Protein AF-A0A1F3B6L6-F1 (afdb_monomer)

Solvent-accessible surface area (backbone atoms only — not comparable to full-atom values): 6569 Å² total; per-residue (Å²): 136,87,77,70,87,55,87,94,54,90,62,58,70,66,57,55,51,50,51,53,50,53,51,50,51,55,52,51,52,53,51,34,41,74,69,70,75,45,79,68,84,50,68,71,55,32,52,29,43,73,75,28,71,66,53,28,52,50,51,53,50,50,51,51,49,49,52,50,51,49,54,52,55,45,60,77,71,70,53,74,69,58,60,51,51,54,50,50,48,52,52,50,51,51,53,50,52,50,53,51,54,49,47,63,76,46,34,77,81,72,61,122

Structure (mmCIF, N/CA/C/O backbone):
data_AF-A0A1F3B6L6-F1
#
_entry.id   AF-A0A1F3B6L6-F1
#
loop_
_atom_site.group_PDB
_atom_site.id
_atom_site.type_symbol
_atom_site.label_atom_id
_atom_site.label_alt_id
_atom_site.label_comp_id
_atom_site.label_asym_id
_atom_site.label_entity_id
_atom_site.label_seq_id
_atom_site.pdbx_PDB_ins_code
_atom_site.Cartn_x
_atom_site.Cartn_y
_atom_site.Cartn_z
_atom_site.occupancy
_atom_site.B_iso_or_equiv
_atom_site.auth_seq_id
_atom_site.auth_comp_id
_atom_site.auth_asym_id
_atom_site.auth_atom_id
_atom_site.pdbx_PDB_model_num
ATOM 1 N N . MET A 1 1 ? 3.316 -12.855 -26.784 1.00 46.44 1 MET A N 1
ATOM 2 C CA . MET A 1 1 ? 2.967 -11.856 -25.751 1.00 46.44 1 MET A CA 1
ATOM 3 C C . MET A 1 1 ? 2.212 -10.745 -26.464 1.00 46.44 1 MET A C 1
ATOM 5 O O . MET A 1 1 ? 2.820 -9.985 -27.203 1.00 46.44 1 MET A O 1
ATOM 9 N N . THR A 1 2 ? 0.882 -10.791 -26.403 1.00 45.91 2 THR A N 1
ATOM 10 C CA . THR A 1 2 ? -0.021 -10.014 -27.269 1.00 45.91 2 THR A CA 1
ATOM 11 C C . THR A 1 2 ? -0.210 -8.612 -26.696 1.00 45.91 2 THR A C 1
ATOM 13 O O . THR A 1 2 ? -0.675 -8.464 -25.569 1.00 45.91 2 THR A O 1
ATOM 16 N N . TYR A 1 3 ? 0.199 -7.592 -27.448 1.00 46.75 3 TYR A N 1
ATOM 17 C CA . TYR A 1 3 ? 0.044 -6.187 -27.077 1.00 46.75 3 TYR A CA 1
ATOM 18 C C . TYR A 1 3 ? -1.388 -5.734 -27.374 1.00 46.75 3 TYR A C 1
ATOM 20 O O . TYR A 1 3 ? -1.874 -5.921 -28.489 1.00 46.75 3 TYR A O 1
ATOM 28 N N . LEU A 1 4 ? -2.055 -5.113 -26.400 1.00 50.81 4 LEU A N 1
ATOM 29 C CA . LEU A 1 4 ? -3.272 -4.347 -26.661 1.00 50.81 4 LEU A CA 1
ATOM 30 C C . LEU A 1 4 ? -2.839 -2.981 -27.191 1.00 50.81 4 LEU A C 1
ATOM 32 O O . LEU A 1 4 ? -2.455 -2.095 -26.433 1.00 50.81 4 LEU A O 1
ATOM 36 N N . LYS A 1 5 ? -2.818 -2.859 -28.519 1.00 44.44 5 LYS A N 1
ATOM 37 C CA . LYS A 1 5 ? -2.461 -1.633 -29.233 1.00 44.44 5 LYS A CA 1
ATOM 38 C C . LYS A 1 5 ? -3.646 -0.670 -29.190 1.00 44.44 5 LYS A C 1
ATOM 40 O O . LYS A 1 5 ? -4.400 -0.561 -30.152 1.00 44.44 5 LYS A O 1
ATOM 45 N N . THR A 1 6 ? -3.820 0.008 -28.063 1.00 54.06 6 THR A N 1
ATOM 46 C CA . THR A 1 6 ? -4.813 1.074 -27.914 1.00 54.06 6 THR A CA 1
ATOM 47 C C . THR A 1 6 ? -4.085 2.410 -28.048 1.00 54.06 6 THR A C 1
ATOM 49 O O . THR A 1 6 ? -3.401 2.851 -27.133 1.00 54.06 6 THR A O 1
ATOM 52 N N . SER A 1 7 ? -4.169 3.007 -29.237 1.00 56.94 7 SER A N 1
ATOM 53 C CA . SER A 1 7 ? -3.987 4.441 -29.515 1.00 56.94 7 SER A CA 1
ATOM 54 C C . SER A 1 7 ? -2.966 5.193 -28.634 1.00 56.94 7 SER A C 1
ATOM 56 O O . SER A 1 7 ? -3.334 5.913 -27.713 1.00 56.94 7 SER A O 1
ATOM 58 N N . GLY A 1 8 ? -1.672 5.065 -28.944 1.00 55.25 8 GLY A N 1
ATOM 59 C CA . GLY A 1 8 ? -0.632 6.014 -28.514 1.00 55.25 8 GLY A CA 1
ATOM 60 C C . GLY A 1 8 ? -0.052 5.856 -27.102 1.00 55.25 8 GLY A C 1
ATOM 61 O O . GLY A 1 8 ? 0.931 6.531 -26.800 1.00 55.25 8 GLY A O 1
ATOM 62 N N . ILE A 1 9 ? -0.577 4.964 -26.256 1.00 54.31 9 ILE A N 1
ATOM 63 C CA . ILE A 1 9 ? 0.016 4.663 -24.944 1.00 54.31 9 ILE A CA 1
ATOM 64 C C . ILE A 1 9 ? 0.153 3.145 -24.797 1.00 54.31 9 ILE A C 1
ATOM 66 O O . ILE A 1 9 ? -0.799 2.451 -24.451 1.00 54.31 9 ILE A O 1
ATOM 70 N N . ASP A 1 10 ? 1.355 2.620 -25.043 1.00 59.72 10 ASP A N 1
ATOM 71 C CA . ASP A 1 10 ? 1.666 1.203 -24.827 1.00 59.72 10 ASP A CA 1
ATOM 72 C C . ASP A 1 10 ? 1.764 0.909 -23.316 1.00 59.72 10 ASP A C 1
ATOM 74 O O . ASP A 1 10 ? 2.850 0.879 -22.729 1.00 59.72 10 ASP A O 1
ATOM 78 N N . ILE A 1 11 ? 0.612 0.733 -22.663 1.00 60.69 11 ILE A N 1
ATOM 79 C CA . ILE A 1 11 ? 0.513 0.307 -21.261 1.00 60.69 11 ILE A CA 1
ATOM 80 C C . ILE A 1 11 ? 0.489 -1.220 -21.226 1.00 60.69 11 ILE A C 1
ATOM 82 O O . ILE A 1 11 ? -0.288 -1.855 -21.941 1.00 60.69 11 ILE A O 1
ATOM 86 N N . LEU A 1 12 ? 1.311 -1.843 -20.376 1.00 66.50 12 LEU A N 1
ATOM 87 C CA . LEU A 1 12 ? 1.224 -3.291 -20.214 1.00 66.50 12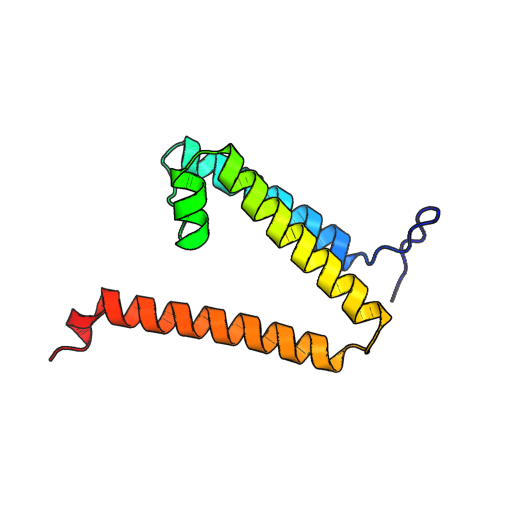 LEU A CA 1
ATOM 88 C C . LEU A 1 12 ? -0.151 -3.687 -19.646 1.00 66.50 12 LEU A C 1
ATOM 90 O O . LEU A 1 12 ? -0.580 -3.101 -18.648 1.00 66.50 12 LEU A O 1
ATOM 94 N N . PRO A 1 13 ? -0.778 -4.757 -20.169 1.00 71.81 13 PRO A N 1
ATOM 95 C CA . PRO A 1 13 ? -2.026 -5.294 -19.623 1.00 71.81 13 PRO A CA 1
ATOM 96 C C . PRO A 1 13 ? -1.940 -5.598 -18.120 1.00 71.81 13 PRO A C 1
ATOM 98 O O . PRO A 1 13 ? -2.914 -5.426 -17.394 1.00 71.81 13 PRO A O 1
ATOM 101 N N . VAL A 1 14 ? -0.750 -5.982 -17.637 1.00 70.31 14 VAL A N 1
ATOM 102 C CA . VAL A 1 14 ? -0.504 -6.236 -16.210 1.00 70.31 14 VAL A CA 1
ATOM 103 C C . VAL A 1 14 ? -0.701 -4.981 -15.355 1.00 70.31 14 VAL A C 1
ATOM 105 O O . VAL A 1 14 ? -1.278 -5.070 -14.280 1.00 70.31 14 VAL A O 1
ATOM 108 N N . ASN A 1 15 ? -0.313 -3.800 -15.842 1.00 69.62 15 ASN A N 1
ATOM 109 C CA . ASN A 1 15 ? -0.470 -2.552 -15.094 1.00 69.62 15 ASN A CA 1
ATOM 110 C C . ASN A 1 15 ? -1.939 -2.129 -15.028 1.00 69.62 15 ASN A C 1
ATOM 112 O O . ASN A 1 15 ? -2.373 -1.600 -14.012 1.00 69.62 15 ASN A O 1
ATOM 116 N N . ILE A 1 16 ? -2.713 -2.398 -16.085 1.00 76.25 16 ILE A N 1
ATOM 117 C CA . ILE A 1 16 ? -4.166 -2.172 -16.095 1.00 76.25 16 ILE A CA 1
ATOM 118 C C . ILE A 1 16 ? -4.838 -3.078 -15.058 1.00 76.25 16 ILE A C 1
ATOM 120 O O . ILE A 1 16 ? -5.666 -2.610 -14.281 1.00 76.25 16 ILE A O 1
ATOM 124 N N . ALA A 1 17 ? -4.438 -4.351 -14.993 1.00 75.44 17 ALA A N 1
ATOM 125 C CA . ALA A 1 17 ? -4.931 -5.279 -13.980 1.00 75.44 17 ALA A CA 1
ATOM 126 C C . ALA A 1 17 ? -4.559 -4.829 -12.556 1.00 75.44 17 ALA A C 1
ATOM 128 O O . ALA A 1 17 ? -5.414 -4.832 -11.677 1.00 75.44 17 ALA A O 1
ATOM 129 N N . ILE A 1 18 ? -3.321 -4.375 -12.331 1.00 74.44 18 ILE A N 1
ATOM 130 C CA . ILE A 1 18 ? -2.868 -3.849 -11.032 1.00 74.44 18 ILE A CA 1
ATOM 131 C C . ILE A 1 18 ? -3.674 -2.612 -10.619 1.00 74.44 18 ILE A C 1
ATOM 133 O O . ILE A 1 18 ? -4.092 -2.512 -9.468 1.00 74.44 18 ILE A O 1
ATOM 137 N N . LEU A 1 19 ? -3.927 -1.689 -11.549 1.00 79.00 19 LEU A N 1
ATOM 138 C CA . LEU A 1 19 ? -4.760 -0.515 -11.293 1.00 79.00 19 LEU A CA 1
ATOM 139 C C . LEU A 1 19 ? -6.191 -0.916 -10.924 1.00 79.00 19 LEU A C 1
ATOM 141 O O . LEU A 1 19 ? -6.721 -0.425 -9.931 1.00 79.00 19 LEU A O 1
ATOM 145 N N . ALA A 1 20 ? -6.794 -1.835 -11.682 1.00 82.06 20 ALA A N 1
ATOM 146 C CA . ALA A 1 20 ? -8.137 -2.330 -11.402 1.00 82.06 20 ALA A CA 1
ATOM 147 C C . ALA A 1 20 ? -8.220 -2.983 -10.014 1.00 82.06 20 ALA A C 1
ATOM 149 O O . ALA A 1 20 ? -9.106 -2.650 -9.231 1.00 82.06 20 ALA A O 1
ATOM 150 N N . VAL A 1 21 ? -7.260 -3.848 -9.677 1.00 83.25 21 VAL A N 1
ATOM 151 C CA . VAL A 1 21 ? -7.187 -4.502 -8.363 1.00 83.25 21 VAL A CA 1
ATOM 152 C C . VAL A 1 21 ? -7.002 -3.478 -7.243 1.00 83.25 21 VAL A C 1
ATOM 154 O O . VAL A 1 21 ? -7.707 -3.559 -6.245 1.00 83.25 21 VAL A O 1
ATOM 157 N N . GLY A 1 22 ? -6.124 -2.484 -7.409 1.00 84.81 22 GLY A N 1
ATOM 158 C CA . GLY A 1 22 ? -5.908 -1.440 -6.402 1.00 84.81 22 GLY A CA 1
ATOM 159 C C . GLY A 1 22 ? -7.138 -0.557 -6.158 1.00 84.81 22 GLY A C 1
ATOM 160 O O . GLY A 1 22 ? -7.402 -0.160 -5.025 1.00 84.81 22 GLY A O 1
ATOM 161 N N . ILE A 1 23 ? -7.927 -0.280 -7.201 1.00 86.88 23 ILE A N 1
ATOM 162 C CA . ILE A 1 23 ? -9.195 0.458 -7.076 1.00 86.88 23 ILE A CA 1
ATOM 163 C C . ILE A 1 23 ? -10.246 -0.383 -6.351 1.00 86.88 23 ILE A C 1
ATOM 165 O O . ILE A 1 23 ? -10.946 0.131 -5.473 1.00 86.88 23 ILE A O 1
ATOM 169 N N . VAL A 1 24 ? -10.365 -1.664 -6.709 1.00 87.81 24 VAL A N 1
ATOM 170 C CA . VAL A 1 24 ? -11.287 -2.588 -6.041 1.00 87.81 24 VAL A CA 1
ATOM 171 C C . VAL A 1 24 ? -10.922 -2.709 -4.567 1.00 87.81 24 VAL A C 1
ATOM 173 O O . VAL A 1 24 ? -11.793 -2.489 -3.736 1.00 87.81 24 VAL A O 1
ATOM 176 N N . ASP A 1 25 ? -9.647 -2.936 -4.247 1.00 85.56 25 ASP A N 1
ATOM 177 C CA . ASP A 1 25 ? -9.127 -3.020 -2.880 1.00 85.56 25 ASP A CA 1
ATOM 178 C C . ASP A 1 25 ? -9.454 -1.762 -2.057 1.00 85.56 25 ASP A C 1
ATOM 180 O O . ASP A 1 25 ? -10.047 -1.858 -0.983 1.00 85.56 25 ASP A O 1
ATOM 184 N N . LEU A 1 26 ? -9.168 -0.565 -2.587 1.00 85.75 26 LEU A N 1
ATOM 185 C CA . LEU A 1 26 ? -9.543 0.702 -1.949 1.00 85.75 26 LEU A CA 1
ATOM 186 C C . LEU A 1 26 ? -11.049 0.774 -1.660 1.00 85.75 26 LEU A C 1
ATOM 188 O O . LEU A 1 26 ? -11.454 1.149 -0.557 1.00 85.75 26 LEU A O 1
ATOM 192 N N . SER A 1 27 ? -11.868 0.420 -2.651 1.00 86.88 27 SER A N 1
ATOM 193 C CA . SER A 1 27 ? -13.327 0.507 -2.568 1.00 86.88 27 SER A CA 1
ATOM 194 C C . SER A 1 27 ? -13.886 -0.473 -1.538 1.00 86.88 27 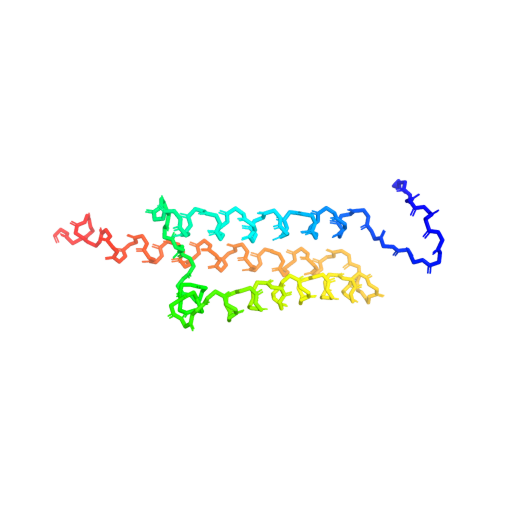SER A C 1
ATOM 196 O O . SER A 1 27 ? -14.712 -0.090 -0.709 1.00 86.88 27 SER A O 1
ATOM 198 N N . THR A 1 28 ? -13.403 -1.718 -1.540 1.00 82.62 28 THR A N 1
ATOM 199 C CA . THR A 1 28 ? -13.822 -2.750 -0.587 1.00 82.62 28 THR A CA 1
ATOM 200 C C . THR A 1 28 ? -13.369 -2.432 0.829 1.00 82.62 28 THR A C 1
ATOM 202 O O . THR A 1 28 ? -14.172 -2.568 1.751 1.00 82.62 28 THR A O 1
ATOM 205 N N . THR A 1 29 ? -12.141 -1.929 1.022 1.00 83.19 29 THR A N 1
ATOM 206 C CA . THR A 1 29 ? -11.687 -1.503 2.352 1.00 83.19 29 THR A CA 1
ATOM 207 C C . THR A 1 29 ? -12.562 -0.378 2.883 1.00 83.19 29 THR A C 1
ATOM 209 O O . THR A 1 29 ? -13.022 -0.439 4.019 1.00 83.19 29 THR A O 1
ATOM 212 N N . LEU A 1 30 ? -12.833 0.643 2.064 1.00 84.88 30 LEU A N 1
ATOM 213 C CA . LEU A 1 30 ? -13.630 1.779 2.507 1.00 84.88 30 LEU A CA 1
ATOM 214 C C . LEU A 1 30 ? -15.062 1.366 2.854 1.00 84.88 30 LEU A C 1
ATOM 216 O O . LEU A 1 30 ? -15.612 1.844 3.845 1.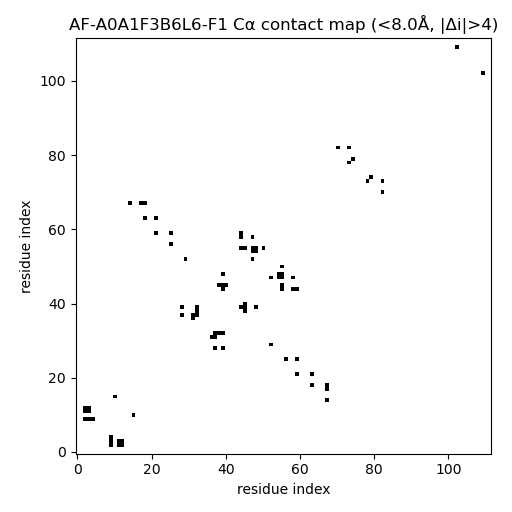00 84.88 30 LEU A O 1
ATOM 220 N N . PHE A 1 31 ? -15.646 0.466 2.063 1.00 87.00 31 PHE A N 1
ATOM 221 C CA . PHE A 1 31 ? -16.968 -0.086 2.321 1.00 87.00 31 PHE A CA 1
ATOM 222 C C . PHE A 1 31 ? -17.002 -0.838 3.659 1.00 87.00 31 PHE A C 1
ATOM 224 O O . PHE A 1 31 ? -17.778 -0.473 4.542 1.00 87.00 31 PHE A O 1
ATOM 231 N N . TRP A 1 32 ? -16.114 -1.815 3.865 1.00 84.25 32 TRP A N 1
ATOM 232 C CA . TRP A 1 32 ? -16.120 -2.630 5.083 1.00 84.25 32 TRP A CA 1
ATOM 233 C C . TRP A 1 32 ? -15.763 -1.847 6.344 1.00 84.25 32 TRP A C 1
ATOM 235 O O . TRP A 1 32 ? -16.448 -1.994 7.359 1.00 84.25 32 TRP A O 1
ATOM 245 N N . VAL A 1 33 ? -14.773 -0.956 6.271 1.00 85.50 33 VAL A N 1
ATOM 246 C CA . VAL A 1 33 ? -14.398 -0.083 7.391 1.00 85.50 33 VAL A CA 1
ATOM 247 C C . VAL A 1 33 ? -15.547 0.847 7.769 1.00 85.50 33 VAL A C 1
ATOM 249 O O . VAL A 1 33 ? -15.854 0.988 8.951 1.00 85.50 33 VAL A O 1
ATOM 252 N N . ARG A 1 34 ? -16.231 1.466 6.793 1.00 81.06 34 ARG A N 1
ATOM 253 C CA . ARG A 1 34 ? -17.365 2.357 7.094 1.00 81.06 34 ARG A CA 1
ATOM 254 C C . ARG A 1 34 ? -18.562 1.622 7.678 1.00 81.06 34 ARG A C 1
ATOM 256 O O . ARG A 1 34 ? -19.293 2.206 8.468 1.00 81.06 34 ARG A O 1
ATOM 263 N N . THR A 1 35 ? -18.750 0.355 7.322 1.00 83.62 35 THR A N 1
ATOM 264 C CA . THR A 1 35 ? -19.785 -0.499 7.925 1.00 83.62 35 THR A CA 1
ATOM 265 C C . THR A 1 35 ? -19.382 -1.091 9.283 1.00 83.62 35 THR A C 1
ATOM 267 O O . THR A 1 35 ? -20.167 -1.827 9.875 1.00 83.62 35 THR A O 1
ATOM 270 N N . GLY A 1 36 ? -18.170 -0.804 9.779 1.00 79.62 36 GLY A N 1
ATOM 271 C CA . GLY A 1 36 ? -17.644 -1.363 11.030 1.00 79.62 36 GLY A CA 1
ATOM 272 C C . GLY A 1 36 ? -17.373 -2.872 10.979 1.00 79.62 36 GLY A C 1
ATOM 273 O O . GLY A 1 36 ? -17.185 -3.494 12.017 1.00 79.62 36 GLY A O 1
ATOM 274 N N . GLN A 1 37 ? -17.373 -3.467 9.783 1.00 73.81 37 GLN A N 1
ATOM 275 C CA . GLN A 1 37 ? -17.229 -4.911 9.563 1.00 73.81 37 GLN A CA 1
ATOM 276 C C . GLN A 1 37 ? -15.762 -5.351 9.451 1.00 73.81 37 GLN A C 1
ATOM 278 O O . GLN A 1 37 ? -15.475 -6.544 9.502 1.00 73.81 37 GLN A O 1
ATOM 283 N N . ALA A 1 38 ? -14.832 -4.408 9.278 1.00 78.25 38 ALA A N 1
ATOM 284 C CA . ALA A 1 38 ? -13.406 -4.694 9.178 1.00 78.25 38 ALA A CA 1
ATOM 285 C C . ALA A 1 38 ? -12.557 -3.570 9.778 1.00 78.25 38 ALA A C 1
ATOM 287 O O . ALA A 1 38 ? -12.929 -2.395 9.737 1.00 78.25 38 ALA A O 1
ATOM 288 N N . THR A 1 39 ? -11.383 -3.942 10.280 1.00 74.31 39 THR A N 1
ATOM 289 C CA . THR A 1 39 ? -10.307 -3.029 10.668 1.00 74.31 39 THR A CA 1
ATOM 290 C C . THR A 1 39 ? -9.143 -3.166 9.693 1.00 74.31 39 THR A C 1
ATOM 292 O O . THR A 1 39 ? -8.866 -4.248 9.175 1.00 74.31 39 THR A O 1
ATOM 295 N N . GLU A 1 40 ? -8.463 -2.054 9.415 1.00 73.62 40 GLU A N 1
ATOM 296 C CA . GLU A 1 40 ? -7.314 -2.067 8.514 1.00 73.62 40 GLU A CA 1
ATOM 297 C C . GLU A 1 40 ? -6.114 -2.729 9.203 1.00 73.62 40 GLU A C 1
ATOM 299 O O . GLU A 1 40 ? -5.630 -2.248 10.226 1.00 73.62 40 GLU A O 1
ATOM 304 N N . LEU A 1 41 ? -5.632 -3.840 8.640 1.00 71.38 41 LEU A N 1
ATOM 305 C CA . LEU A 1 41 ? -4.545 -4.634 9.229 1.00 71.38 41 LEU A CA 1
ATOM 306 C C . LEU A 1 41 ? -3.152 -4.054 8.962 1.00 71.38 41 LEU A C 1
ATOM 308 O O . LEU A 1 41 ? -2.192 -4.414 9.639 1.00 71.38 41 LEU A O 1
ATOM 312 N N . ASN A 1 42 ? -3.015 -3.169 7.974 1.00 71.88 42 ASN A N 1
ATOM 313 C CA . ASN A 1 42 ? -1.763 -2.473 7.720 1.00 71.88 42 ASN A CA 1
ATOM 314 C C . ASN A 1 42 ? -1.631 -1.315 8.725 1.00 71.88 42 ASN A C 1
ATOM 316 O O . ASN A 1 42 ? -2.363 -0.341 8.579 1.00 71.88 42 ASN A O 1
ATOM 320 N N . PRO A 1 43 ? -0.703 -1.350 9.701 1.00 68.00 43 PRO A N 1
ATOM 321 C CA . PRO A 1 43 ? -0.630 -0.343 10.765 1.00 68.00 43 PRO A CA 1
ATOM 322 C C . PRO A 1 43 ? -0.345 1.070 10.238 1.00 68.00 43 PRO A C 1
ATOM 324 O O . PRO A 1 43 ? -0.848 2.047 10.788 1.00 68.00 43 PRO A O 1
ATOM 327 N N . ILE A 1 44 ? 0.400 1.190 9.132 1.00 71.44 44 ILE A N 1
ATOM 328 C CA . ILE A 1 44 ? 0.623 2.475 8.457 1.00 71.44 44 ILE A CA 1
ATOM 329 C C . ILE A 1 44 ? -0.704 2.980 7.886 1.00 71.44 44 ILE A C 1
ATOM 331 O O . ILE A 1 44 ? -1.078 4.133 8.080 1.00 71.44 44 ILE A O 1
ATOM 335 N N . MET A 1 45 ? -1.441 2.105 7.206 1.00 76.50 45 MET A N 1
ATOM 336 C CA . MET A 1 45 ? -2.697 2.462 6.548 1.00 76.50 45 MET A CA 1
ATOM 337 C C . MET A 1 45 ? -3.848 2.654 7.544 1.00 76.50 45 MET A C 1
ATOM 339 O O . MET A 1 45 ? -4.695 3.515 7.334 1.00 76.50 45 MET A O 1
ATOM 343 N N . ALA A 1 46 ? -3.811 1.965 8.683 1.00 75.00 46 ALA A N 1
ATOM 344 C CA . ALA A 1 46 ? -4.676 2.189 9.832 1.00 75.00 46 ALA A CA 1
ATOM 345 C C . ALA A 1 46 ? -4.433 3.568 10.461 1.00 75.00 46 ALA A C 1
ATOM 347 O O . ALA A 1 46 ? -5.39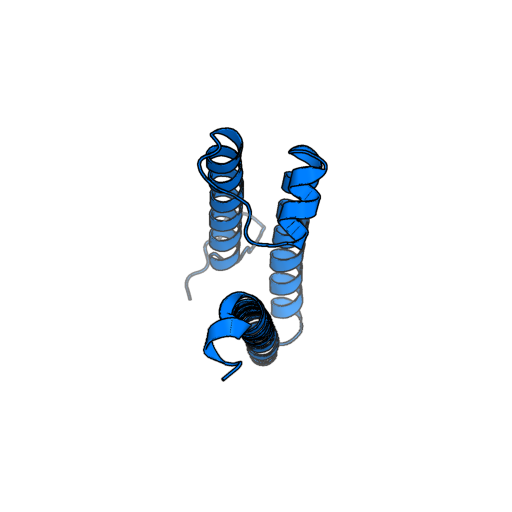5 4.254 10.797 1.00 75.00 46 ALA A O 1
ATOM 348 N N . ALA A 1 47 ? -3.177 4.023 10.555 1.00 74.38 47 ALA A N 1
ATOM 349 C CA . ALA A 1 47 ? -2.868 5.382 11.003 1.00 74.38 47 ALA A CA 1
ATOM 350 C C . ALA A 1 47 ? -3.427 6.442 10.035 1.00 74.38 47 ALA A C 1
ATOM 352 O O . ALA A 1 47 ? -4.048 7.411 10.473 1.00 74.38 47 ALA A O 1
ATOM 353 N N . PHE A 1 48 ? -3.291 6.230 8.718 1.00 76.69 48 PHE A N 1
ATOM 354 C CA . PHE A 1 48 ? -3.909 7.108 7.715 1.00 76.69 48 PHE A CA 1
ATOM 355 C C . PHE A 1 48 ? -5.440 7.087 7.778 1.00 76.69 48 PHE A C 1
ATOM 357 O O . PHE A 1 48 ? -6.069 8.133 7.649 1.00 76.69 48 PHE A O 1
ATOM 364 N N . LEU A 1 49 ? -6.044 5.922 8.014 1.00 81.62 49 LEU A N 1
ATOM 365 C CA . LEU A 1 49 ? -7.487 5.773 8.180 1.00 81.62 49 LEU A CA 1
ATOM 366 C C . LEU A 1 49 ? -8.000 6.459 9.453 1.00 81.62 49 LEU A C 1
ATOM 368 O O . LEU A 1 49 ? -9.057 7.087 9.417 1.00 81.62 49 LEU A O 1
ATOM 372 N N . GLY A 1 50 ? -7.229 6.403 10.543 1.00 79.75 50 GLY A N 1
ATOM 373 C CA . GLY A 1 50 ? -7.504 7.120 11.789 1.00 79.75 50 GLY A CA 1
ATOM 374 C C . GLY A 1 50 ?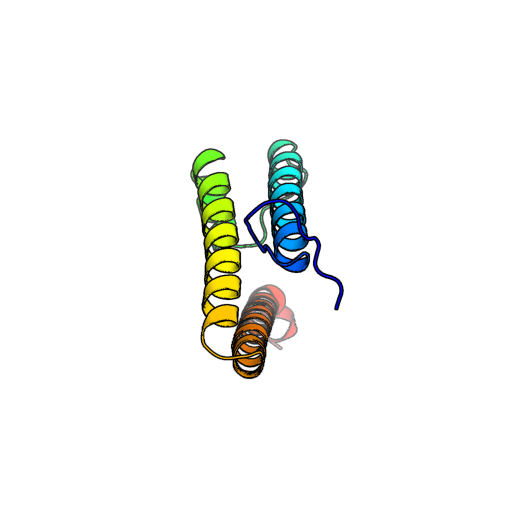 -7.444 8.644 11.641 1.00 79.75 50 GLY A C 1
ATOM 375 O O . GLY A 1 50 ? -8.199 9.348 12.303 1.00 79.75 50 GLY A O 1
ATOM 376 N N . ALA A 1 51 ? -6.616 9.160 10.725 1.00 82.19 51 ALA A N 1
ATOM 377 C CA . ALA A 1 51 ? -6.589 10.581 10.358 1.00 82.19 51 ALA A CA 1
ATOM 378 C C . ALA A 1 51 ? -7.766 11.003 9.451 1.00 82.19 51 ALA A C 1
ATOM 380 O O . ALA A 1 51 ? -7.997 12.195 9.242 1.00 82.19 51 ALA A O 1
ATOM 381 N N . GLY A 1 52 ? -8.512 10.038 8.904 1.00 81.50 52 GLY A N 1
ATOM 382 C CA . GLY A 1 52 ? -9.719 10.247 8.114 1.00 81.50 52 GLY A CA 1
ATOM 383 C C . GLY A 1 52 ? -9.746 9.436 6.816 1.00 81.50 52 GLY A C 1
ATOM 384 O O . GLY A 1 52 ? -8.748 8.895 6.346 1.00 81.50 52 GLY A O 1
ATOM 385 N N . THR A 1 53 ? -10.912 9.399 6.167 1.00 83.25 53 THR A N 1
ATOM 386 C CA . THR A 1 53 ? -11.073 8.715 4.869 1.00 83.25 53 THR A CA 1
ATOM 387 C C . THR A 1 53 ? -10.161 9.295 3.782 1.00 83.25 53 THR A C 1
ATOM 389 O O . THR A 1 53 ? -9.602 8.549 2.982 1.00 83.25 53 THR A O 1
ATOM 392 N N . LEU A 1 54 ? -10.013 10.622 3.731 1.00 82.44 54 LEU A N 1
ATOM 393 C CA . LEU A 1 54 ? -9.275 11.286 2.657 1.00 82.44 54 LEU A CA 1
ATOM 394 C C . LEU A 1 54 ? -7.757 10.992 2.707 1.00 82.44 54 LEU A C 1
ATOM 396 O O . LEU A 1 54 ? -7.224 10.580 1.676 1.00 82.44 54 LEU A O 1
ATOM 400 N N . PRO A 1 55 ? -7.062 11.096 3.861 1.00 79.44 55 PRO A N 1
ATOM 401 C CA . PRO A 1 55 ? -5.667 10.661 3.981 1.00 79.44 55 PRO A CA 1
ATOM 402 C C . PRO A 1 55 ? -5.441 9.194 3.592 1.00 79.44 55 PRO A C 1
ATOM 404 O O . PRO A 1 55 ? -4.467 8.889 2.910 1.00 79.44 55 PRO A O 1
ATOM 407 N N . PHE A 1 56 ? -6.359 8.296 3.960 1.00 78.50 56 PHE A N 1
ATOM 408 C CA . PHE A 1 56 ? -6.300 6.877 3.595 1.00 78.50 56 PHE A CA 1
ATOM 409 C C . PHE A 1 56 ? -6.388 6.640 2.082 1.00 78.50 56 PHE A C 1
ATOM 411 O O . PHE A 1 56 ? -5.564 5.923 1.512 1.00 78.50 56 PHE A O 1
ATOM 418 N N . VAL A 1 57 ? -7.350 7.286 1.416 1.00 84.19 57 VAL A N 1
ATOM 419 C C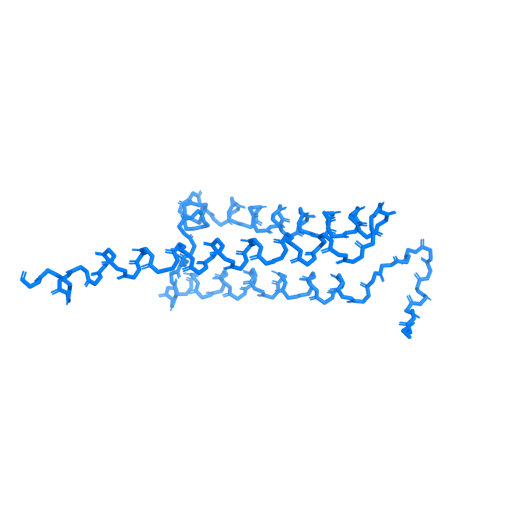A . VAL A 1 57 ? -7.502 7.212 -0.045 1.00 84.19 57 VAL A CA 1
ATOM 420 C C . VAL A 1 57 ? -6.243 7.728 -0.740 1.00 84.19 57 VAL A C 1
ATOM 422 O O . VAL A 1 57 ? -5.719 7.062 -1.631 1.00 84.19 57 VAL A O 1
ATOM 425 N N . LEU A 1 58 ? -5.721 8.880 -0.308 1.00 79.19 58 LEU A N 1
ATOM 426 C CA . LEU A 1 58 ? -4.507 9.462 -0.880 1.00 79.19 58 LEU A CA 1
ATOM 427 C C . LEU A 1 58 ? -3.294 8.550 -0.683 1.00 79.19 58 LEU A C 1
ATOM 429 O O . LEU A 1 58 ? -2.539 8.338 -1.627 1.00 79.19 58 LEU A O 1
ATOM 433 N N . ALA A 1 59 ? -3.125 7.960 0.500 1.00 76.50 59 ALA A N 1
ATOM 434 C CA . ALA A 1 59 ? -2.026 7.043 0.773 1.00 76.50 59 ALA A CA 1
ATOM 435 C C . ALA A 1 59 ? -2.081 5.791 -0.122 1.00 76.50 59 ALA A C 1
ATOM 437 O O . ALA A 1 59 ? -1.056 5.427 -0.709 1.00 76.50 59 ALA A O 1
ATOM 438 N N . LYS A 1 60 ? -3.265 5.181 -0.302 1.00 83.00 60 LYS A N 1
ATOM 439 C CA . LYS A 1 60 ? -3.466 4.041 -1.220 1.00 83.00 60 LYS A CA 1
ATOM 440 C C . LYS A 1 60 ? -3.221 4.415 -2.684 1.00 83.00 60 LYS A C 1
ATOM 442 O O . LYS A 1 60 ? -2.541 3.683 -3.398 1.00 83.00 60 LYS A O 1
ATOM 447 N N . LEU A 1 61 ? -3.710 5.570 -3.136 1.00 82.56 61 LEU A N 1
ATOM 448 C CA . LEU A 1 61 ? -3.469 6.038 -4.504 1.00 82.56 61 LEU A CA 1
ATOM 449 C C . LEU A 1 61 ? -1.990 6.357 -4.751 1.00 82.56 61 LEU A C 1
ATOM 451 O O . LEU A 1 61 ? -1.457 5.983 -5.791 1.00 82.56 61 LEU A O 1
ATOM 455 N N . CYS A 1 62 ? -1.304 6.981 -3.791 1.00 77.12 62 CYS A N 1
ATOM 456 C CA . CYS A 1 62 ? 0.129 7.255 -3.875 1.00 77.12 62 CYS A CA 1
ATOM 457 C C . CYS A 1 62 ? 0.955 5.967 -3.927 1.00 77.12 62 CYS A C 1
ATOM 459 O O . CYS A 1 62 ? 1.880 5.874 -4.730 1.00 77.12 62 CYS A O 1
ATOM 461 N N . THR A 1 63 ? 0.621 4.956 -3.119 1.00 77.19 63 THR A N 1
ATOM 462 C CA . THR A 1 63 ? 1.318 3.657 -3.159 1.00 77.19 63 THR A CA 1
ATOM 463 C C . THR A 1 63 ? 1.047 2.903 -4.456 1.00 77.19 63 THR A C 1
ATOM 465 O O . THR A 1 63 ? 1.985 2.372 -5.050 1.00 77.19 63 THR A O 1
ATOM 468 N N . LEU A 1 64 ? -0.193 2.916 -4.951 1.00 80.12 64 LEU A N 1
ATOM 469 C CA . LEU A 1 64 ? -0.548 2.327 -6.242 1.00 80.12 64 LEU A CA 1
ATOM 470 C C . LEU A 1 64 ? 0.185 3.022 -7.400 1.00 80.12 64 LEU A C 1
ATOM 472 O O . LEU A 1 64 ? 0.789 2.362 -8.245 1.00 80.12 64 LEU A O 1
ATOM 476 N N . ALA A 1 65 ? 0.194 4.356 -7.411 1.00 76.69 65 ALA A N 1
ATOM 477 C CA . ALA A 1 65 ? 0.899 5.150 -8.409 1.00 76.69 65 ALA A CA 1
ATOM 478 C C . ALA A 1 65 ? 2.415 4.932 -8.341 1.00 76.69 65 ALA A C 1
ATOM 480 O O . ALA A 1 65 ? 3.051 4.762 -9.382 1.00 76.69 65 ALA A O 1
ATOM 481 N N . ALA A 1 66 ? 2.995 4.877 -7.139 1.00 75.25 66 ALA A N 1
ATOM 482 C CA . ALA A 1 66 ? 4.406 4.568 -6.943 1.00 75.25 66 ALA A CA 1
ATOM 483 C C . ALA A 1 66 ? 4.741 3.174 -7.486 1.00 75.25 66 ALA A C 1
ATOM 485 O O . ALA A 1 66 ? 5.695 3.034 -8.247 1.00 75.25 66 ALA A O 1
ATOM 486 N N . TYR A 1 67 ? 3.928 2.161 -7.179 1.00 75.38 67 TYR A N 1
ATOM 487 C CA . TYR A 1 67 ? 4.122 0.803 -7.680 1.00 75.38 67 TYR A CA 1
ATOM 488 C C . TYR A 1 67 ? 4.066 0.738 -9.211 1.00 75.38 67 TYR A C 1
ATOM 490 O O . TYR A 1 67 ? 4.967 0.178 -9.839 1.00 75.38 67 TYR A O 1
ATOM 498 N N . VAL A 1 68 ? 3.052 1.346 -9.834 1.00 74.38 68 VAL A N 1
ATOM 499 C CA . VAL A 1 68 ? 2.901 1.352 -11.299 1.00 74.38 68 VAL A CA 1
ATOM 500 C C . VAL A 1 68 ? 4.039 2.129 -11.965 1.00 74.38 68 VAL A C 1
ATOM 502 O O . VAL A 1 68 ? 4.627 1.648 -12.933 1.00 74.38 68 VAL A O 1
ATOM 505 N N . THR A 1 69 ? 4.407 3.290 -11.417 1.00 73.88 69 THR A N 1
ATOM 506 C CA . THR A 1 69 ? 5.489 4.136 -11.945 1.00 73.88 69 THR A CA 1
ATOM 507 C C . THR A 1 69 ? 6.839 3.445 -11.833 1.00 73.88 69 THR A C 1
ATOM 509 O O . THR A 1 69 ? 7.598 3.430 -12.801 1.00 73.88 69 THR A O 1
ATOM 512 N N . VAL A 1 70 ? 7.136 2.829 -10.685 1.00 71.88 70 VAL A N 1
ATOM 513 C CA . VAL A 1 70 ? 8.367 2.058 -10.487 1.00 71.88 70 VAL A CA 1
ATOM 514 C C . VAL A 1 70 ? 8.390 0.880 -11.447 1.00 71.88 70 VAL A C 1
ATOM 516 O O . VAL A 1 70 ? 9.371 0.728 -12.163 1.00 71.88 70 VAL A O 1
ATOM 519 N N . THR A 1 71 ? 7.315 0.098 -11.544 1.00 68.69 71 THR A N 1
ATOM 520 C CA . THR A 1 71 ? 7.239 -1.061 -12.448 1.00 68.69 71 THR A CA 1
ATOM 521 C C . THR A 1 71 ? 7.463 -0.666 -13.913 1.00 68.69 71 THR A C 1
ATOM 523 O O . THR A 1 71 ? 8.268 -1.294 -14.606 1.00 68.69 71 THR A O 1
ATOM 526 N N . GLU A 1 72 ? 6.832 0.413 -14.386 1.00 70.31 72 GLU A N 1
ATOM 527 C CA . GLU A 1 72 ? 7.022 0.928 -15.749 1.00 70.31 72 GLU A CA 1
ATOM 528 C C . GLU A 1 72 ? 8.419 1.506 -15.989 1.00 7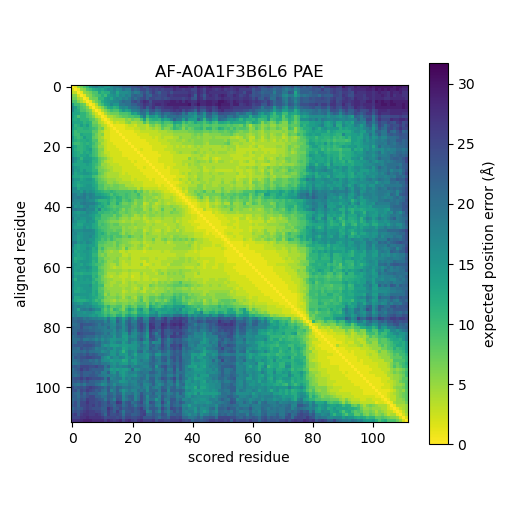0.31 72 GLU A C 1
ATOM 530 O O . GLU A 1 72 ? 9.046 1.216 -17.011 1.00 70.31 72 GLU A O 1
ATOM 535 N N . TRP A 1 73 ? 8.930 2.316 -15.061 1.00 68.00 73 TRP A N 1
ATOM 536 C CA . TRP A 1 73 ? 10.269 2.899 -15.160 1.00 68.00 73 TRP A CA 1
ATOM 537 C C . TRP A 1 73 ? 11.345 1.813 -15.152 1.00 68.00 73 TRP A C 1
ATOM 539 O O . TRP A 1 73 ? 12.303 1.860 -15.927 1.00 68.00 73 TRP A O 1
ATOM 549 N N . TYR A 1 74 ? 11.149 0.788 -14.325 1.00 64.12 74 TYR A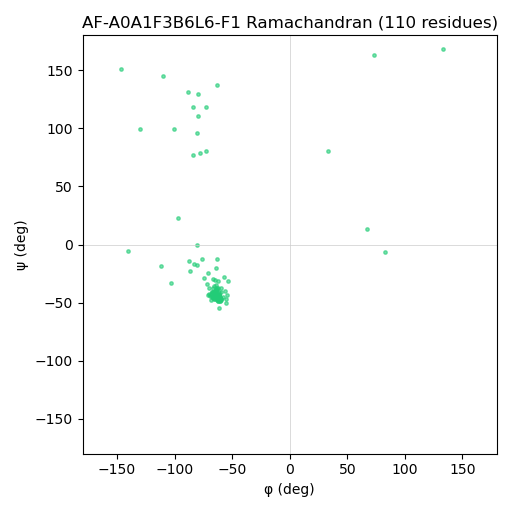 N 1
ATOM 550 C CA . TYR A 1 74 ? 12.066 -0.331 -14.193 1.00 64.12 74 TYR A CA 1
ATOM 551 C C . TYR A 1 74 ? 12.062 -1.224 -15.436 1.00 64.12 74 TYR A C 1
ATOM 553 O O . TYR A 1 74 ? 13.129 -1.595 -15.938 1.00 64.12 74 TYR A O 1
ATOM 561 N N . ARG A 1 75 ? 10.874 -1.500 -15.993 1.00 64.38 75 ARG A N 1
ATOM 562 C CA . ARG A 1 75 ? 10.708 -2.198 -17.276 1.00 64.38 75 ARG A CA 1
ATOM 563 C C . ARG A 1 75 ? 11.490 -1.512 -18.393 1.00 64.38 75 ARG A C 1
ATOM 565 O O . ARG A 1 75 ? 12.144 -2.196 -19.175 1.00 64.38 75 ARG A O 1
ATOM 572 N N . ARG A 1 76 ? 11.438 -0.178 -18.462 1.00 64.94 76 ARG A N 1
ATOM 573 C CA . ARG A 1 76 ? 12.118 0.604 -19.508 1.00 64.94 76 ARG A CA 1
ATOM 574 C C . ARG A 1 76 ? 13.641 0.618 -19.369 1.00 64.94 76 ARG A C 1
ATOM 576 O O . ARG A 1 76 ? 14.312 0.825 -20.372 1.00 64.94 76 ARG A O 1
ATOM 583 N N . LYS A 1 77 ? 14.192 0.413 -18.165 1.00 62.84 77 LYS A N 1
ATOM 584 C CA . LYS A 1 77 ? 15.630 0.606 -17.902 1.00 62.84 77 LYS A CA 1
ATOM 585 C C . LYS A 1 77 ? 16.490 -0.655 -17.801 1.00 62.84 77 LYS A C 1
ATOM 587 O O . LYS A 1 77 ? 17.671 -0.547 -18.114 1.00 62.84 77 LYS A O 1
ATOM 592 N N . ARG A 1 78 ? 15.999 -1.799 -17.296 1.00 52.41 78 ARG A N 1
ATOM 593 C CA . ARG A 1 78 ? 16.929 -2.868 -16.838 1.00 52.41 78 ARG A CA 1
ATOM 594 C C . ARG A 1 78 ? 16.580 -4.332 -17.127 1.00 52.41 78 ARG A C 1
ATOM 596 O O . ARG A 1 78 ? 17.421 -5.188 -16.871 1.00 52.41 78 ARG A O 1
ATOM 603 N N . GLY A 1 79 ? 15.406 -4.652 -17.672 1.00 59.75 79 GLY A N 1
ATOM 604 C CA . GLY A 1 79 ? 15.008 -6.052 -17.892 1.00 59.75 79 GLY A CA 1
ATOM 605 C C . GLY A 1 79 ? 14.640 -6.812 -16.599 1.00 59.75 79 GLY A C 1
ATOM 606 O O . GLY A 1 79 ? 14.919 -6.379 -15.481 1.00 59.75 79 GLY A O 1
ATOM 607 N N . ALA A 1 80 ? 13.952 -7.950 -16.750 1.00 58.66 80 ALA A N 1
ATOM 608 C CA . ALA A 1 80 ? 13.112 -8.597 -15.726 1.00 58.66 80 ALA A CA 1
ATOM 609 C C . ALA A 1 80 ? 13.808 -9.105 -14.436 1.00 58.66 80 ALA A C 1
ATOM 611 O O . ALA A 1 80 ? 13.124 -9.438 -13.466 1.00 58.66 80 ALA A O 1
ATOM 612 N N . GLY A 1 81 ? 15.143 -9.180 -14.391 1.00 58.28 81 GLY A N 1
ATOM 613 C CA . GLY A 1 81 ? 15.882 -9.841 -13.303 1.00 58.28 81 GLY A CA 1
ATOM 614 C C . GLY A 1 81 ? 15.813 -9.128 -11.948 1.00 58.28 81 GLY A C 1
ATOM 615 O O . GLY A 1 81 ? 15.589 -9.757 -10.919 1.00 58.28 81 GLY A O 1
ATOM 616 N N . PHE A 1 82 ? 15.944 -7.804 -11.923 1.00 57.25 82 PHE A N 1
ATOM 617 C CA . PHE A 1 82 ? 15.953 -7.055 -10.660 1.00 57.25 82 PHE A CA 1
ATOM 618 C C . PHE A 1 82 ? 14.540 -6.687 -10.184 1.00 57.25 82 PHE A C 1
ATOM 620 O O . PHE A 1 82 ? 14.322 -6.557 -8.986 1.00 57.25 82 PHE A O 1
ATOM 627 N N . ALA A 1 83 ? 13.551 -6.629 -11.085 1.00 55.59 83 ALA A N 1
ATOM 628 C CA . ALA A 1 83 ? 12.139 -6.571 -10.697 1.00 55.59 83 ALA A CA 1
ATOM 629 C C . ALA A 1 83 ? 11.736 -7.811 -9.874 1.00 55.59 83 ALA A C 1
ATOM 631 O O . ALA A 1 83 ? 11.023 -7.688 -8.881 1.00 55.59 83 ALA A O 1
ATOM 632 N N . ARG A 1 84 ? 12.277 -8.991 -10.219 1.00 59.50 84 ARG A N 1
ATOM 633 C CA . ARG A 1 84 ? 12.181 -10.202 -9.387 1.00 59.50 84 ARG A CA 1
ATOM 634 C C . ARG A 1 84 ? 12.861 -10.037 -8.028 1.00 59.50 84 ARG A C 1
ATOM 636 O O . ARG A 1 84 ? 12.285 -10.438 -7.028 1.00 59.50 84 ARG A O 1
ATOM 643 N N . MET A 1 85 ? 14.048 -9.433 -7.972 1.00 64.56 85 MET A N 1
ATOM 644 C CA . MET A 1 85 ? 14.756 -9.199 -6.706 1.00 64.56 85 MET A CA 1
ATOM 645 C C . MET A 1 85 ? 13.994 -8.234 -5.787 1.00 64.56 85 MET A C 1
ATOM 647 O O . MET A 1 85 ? 13.848 -8.510 -4.602 1.00 64.56 85 MET A O 1
ATOM 651 N N . ALA A 1 86 ? 13.461 -7.141 -6.337 1.00 60.28 86 ALA A N 1
ATOM 652 C CA . ALA A 1 86 ? 12.643 -6.181 -5.602 1.00 60.28 86 ALA A CA 1
ATOM 653 C C . ALA A 1 86 ? 11.320 -6.806 -5.133 1.00 60.28 86 ALA A C 1
ATOM 655 O O . ALA A 1 86 ? 10.959 -6.651 -3.973 1.00 60.28 86 ALA A O 1
ATOM 656 N N . GLY A 1 87 ? 10.645 -7.580 -5.991 1.00 56.94 87 GLY A N 1
ATOM 657 C CA . GLY A 1 87 ? 9.446 -8.330 -5.612 1.00 56.94 87 GLY A CA 1
ATOM 658 C C . GLY A 1 87 ? 9.718 -9.352 -4.505 1.00 56.94 87 GLY A C 1
ATOM 659 O O . GLY A 1 87 ? 8.988 -9.391 -3.519 1.00 56.94 87 GLY A O 1
ATOM 660 N N . ASN A 1 88 ? 10.812 -10.112 -4.612 1.00 64.75 88 ASN A N 1
ATOM 661 C CA . ASN A 1 88 ? 11.242 -11.036 -3.564 1.00 64.75 88 ASN A CA 1
ATOM 662 C C . ASN A 1 88 ? 11.565 -10.293 -2.263 1.00 64.75 88 ASN A C 1
ATOM 664 O O . ASN A 1 88 ? 11.174 -10.753 -1.200 1.00 64.75 88 ASN A O 1
ATOM 668 N N . PHE A 1 89 ? 12.218 -9.129 -2.328 1.00 69.44 89 PHE A N 1
ATOM 669 C CA . PHE A 1 89 ? 12.475 -8.302 -1.149 1.00 69.44 89 PHE A CA 1
ATOM 670 C C . PHE A 1 89 ? 11.172 -7.834 -0.489 1.00 69.44 89 PHE A C 1
ATOM 672 O O . PHE A 1 89 ? 11.039 -7.933 0.726 1.00 69.44 89 PHE A O 1
ATOM 679 N N . THR A 1 90 ? 10.187 -7.388 -1.273 1.00 63.44 90 THR A N 1
ATOM 680 C CA . THR A 1 90 ? 8.871 -6.985 -0.760 1.00 63.44 90 THR A CA 1
ATOM 681 C C . THR A 1 90 ? 8.139 -8.146 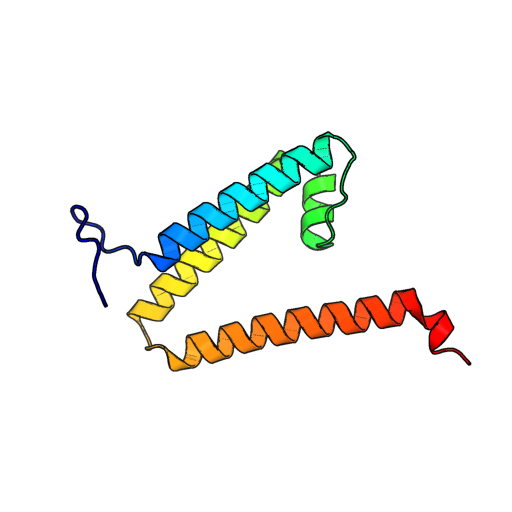-0.091 1.00 63.44 90 THR A C 1
ATOM 683 O O . THR A 1 90 ? 7.620 -7.977 1.009 1.00 63.44 90 THR A O 1
ATOM 686 N N . VAL A 1 91 ? 8.129 -9.330 -0.709 1.00 67.25 91 VAL A N 1
ATOM 687 C CA . VAL A 1 91 ? 7.513 -10.535 -0.129 1.00 67.25 91 VAL A CA 1
ATOM 688 C C . VAL A 1 91 ? 8.231 -10.950 1.156 1.00 67.25 91 VAL A C 1
ATOM 690 O O . VAL A 1 91 ? 7.575 -11.188 2.167 1.00 67.25 91 VAL A O 1
ATOM 693 N N . THR A 1 92 ? 9.567 -10.976 1.160 1.00 69.25 92 THR A N 1
ATOM 694 C CA . THR A 1 92 ? 10.361 -11.303 2.354 1.00 69.25 92 THR A CA 1
ATOM 695 C C . THR A 1 92 ? 10.117 -10.304 3.478 1.00 69.25 92 THR A C 1
ATOM 697 O O . THR A 1 92 ? 9.919 -10.709 4.622 1.00 69.25 92 THR A O 1
ATOM 700 N N . ALA A 1 93 ? 10.083 -9.006 3.171 1.00 65.88 93 ALA A N 1
ATOM 701 C CA . ALA A 1 93 ? 9.791 -7.968 4.152 1.00 65.88 93 ALA A CA 1
ATOM 702 C C . ALA A 1 93 ? 8.382 -8.141 4.738 1.00 65.88 93 ALA A C 1
ATOM 704 O O . ALA A 1 93 ? 8.217 -8.088 5.955 1.00 65.88 93 ALA A O 1
ATOM 705 N N . TYR A 1 94 ? 7.386 -8.427 3.894 1.00 66.38 94 TYR A N 1
ATOM 706 C CA . TYR A 1 94 ? 6.011 -8.668 4.329 1.00 66.38 94 TYR A CA 1
ATOM 707 C C . TYR A 1 94 ? 5.904 -9.888 5.255 1.00 66.38 94 TYR A C 1
ATOM 709 O O . TYR A 1 94 ? 5.344 -9.789 6.346 1.00 66.38 94 TYR A O 1
ATOM 717 N N . LEU A 1 95 ? 6.502 -11.020 4.867 1.00 71.44 95 LEU A N 1
ATOM 718 C CA . LEU A 1 95 ? 6.522 -12.239 5.681 1.00 71.44 95 LEU A CA 1
ATOM 719 C C . LEU A 1 95 ? 7.273 -12.048 7.004 1.00 71.44 95 LEU A C 1
ATOM 721 O O . LEU A 1 95 ? 6.842 -12.573 8.026 1.00 71.44 95 LEU A O 1
ATOM 725 N N . SER A 1 96 ? 8.363 -11.277 7.007 1.00 72.75 96 SER A N 1
ATOM 726 C CA . SER A 1 96 ? 9.140 -11.000 8.222 1.00 72.75 96 SER A CA 1
ATOM 727 C C . SER A 1 96 ? 8.342 -10.154 9.210 1.00 72.75 96 SER A C 1
ATOM 729 O O . SER A 1 96 ? 8.296 -10.473 10.395 1.00 72.75 96 SER A O 1
ATOM 731 N N . ILE A 1 97 ? 7.664 -9.111 8.720 1.00 71.88 97 ILE A N 1
ATOM 732 C CA . ILE A 1 97 ? 6.772 -8.285 9.542 1.00 71.88 97 ILE A CA 1
ATOM 733 C C . ILE A 1 97 ? 5.648 -9.152 10.114 1.00 71.88 97 ILE A C 1
ATOM 735 O O . ILE A 1 97 ? 5.403 -9.108 11.316 1.00 71.88 97 ILE A O 1
ATOM 739 N N . TYR A 1 98 ? 5.023 -9.995 9.288 1.00 69.69 98 TYR A N 1
ATOM 740 C CA . TYR A 1 98 ? 3.982 -10.912 9.743 1.00 69.69 98 TYR A CA 1
ATOM 741 C C . TYR A 1 98 ? 4.484 -11.878 10.825 1.00 69.69 98 TYR A C 1
ATOM 743 O O . TYR A 1 98 ? 3.846 -12.002 11.865 1.00 69.69 98 TYR A O 1
ATOM 751 N N . ALA A 1 99 ? 5.637 -12.523 10.623 1.00 74.44 99 ALA A N 1
ATOM 752 C CA . ALA A 1 99 ? 6.207 -13.466 11.584 1.00 74.44 99 ALA A CA 1
ATOM 753 C C . ALA A 1 99 ? 6.532 -12.798 12.929 1.00 74.44 99 ALA A C 1
ATOM 755 O O . ALA A 1 99 ? 6.222 -13.353 13.981 1.00 74.44 99 ALA A O 1
ATOM 756 N N . VAL A 1 100 ? 7.100 -11.588 12.901 1.00 78.19 100 VAL A N 1
ATOM 757 C CA . VAL A 1 100 ? 7.403 -10.813 14.114 1.00 78.19 100 VAL A CA 1
ATOM 758 C C . VAL A 1 100 ? 6.121 -10.393 14.832 1.00 78.19 100 VAL A C 1
ATOM 760 O O . VAL A 1 100 ? 6.020 -10.571 16.043 1.00 78.19 100 VAL A O 1
ATOM 763 N N . SER A 1 101 ? 5.124 -9.880 14.107 1.00 67.44 101 SER A N 1
ATOM 764 C CA . SER A 1 101 ? 3.826 -9.514 14.684 1.00 67.44 101 SER A CA 1
ATOM 765 C C . SER A 1 101 ? 3.077 -10.724 15.244 1.00 67.44 101 SER A C 1
ATOM 767 O O . SER A 1 101 ? 2.464 -10.637 16.304 1.00 67.44 101 SER A O 1
ATOM 769 N N . PHE A 1 102 ? 3.150 -11.873 14.574 1.00 73.06 102 PHE A N 1
ATOM 770 C CA . PHE A 1 102 ? 2.568 -13.116 15.064 1.00 73.06 102 PHE A CA 1
ATOM 771 C C . PHE A 1 102 ? 3.264 -13.581 16.347 1.00 73.06 102 PHE A C 1
ATOM 773 O O . PHE A 1 102 ? 2.583 -13.901 17.318 1.00 73.06 102 PHE A O 1
ATOM 780 N N . ALA A 1 103 ? 4.598 -13.575 16.385 1.00 76.94 103 ALA A N 1
ATOM 781 C CA . ALA A 1 103 ? 5.368 -13.975 17.560 1.00 76.94 103 ALA A CA 1
ATOM 782 C C . ALA A 1 103 ? 5.171 -13.025 18.752 1.00 76.94 103 ALA A C 1
ATOM 784 O O . ALA A 1 103 ? 5.131 -13.484 19.889 1.00 76.94 103 ALA A O 1
ATOM 785 N N . SER A 1 104 ? 5.012 -11.717 18.522 1.00 73.00 104 SER A N 1
ATOM 786 C CA . SER A 1 104 ? 4.792 -10.757 19.609 1.00 73.00 104 SER A CA 1
ATOM 787 C C . SER A 1 104 ? 3.404 -10.904 20.236 1.00 73.00 104 SER A C 1
ATOM 789 O O . SER A 1 104 ? 3.284 -10.940 21.461 1.00 73.00 104 SER A O 1
ATOM 791 N N . VAL A 1 105 ? 2.366 -11.064 19.409 1.00 75.50 105 VAL A N 1
ATOM 792 C CA . VAL A 1 105 ? 0.981 -11.263 19.864 1.00 75.50 105 VAL A CA 1
ATOM 793 C C . VAL A 1 105 ? 0.800 -12.638 20.514 1.00 75.50 105 VAL A C 1
ATOM 795 O O . VAL A 1 105 ? 0.121 -12.764 21.531 1.00 75.50 105 VAL A O 1
ATOM 798 N N . ASN A 1 106 ? 1.456 -13.667 19.976 1.00 79.12 106 ASN A N 1
ATOM 799 C CA . ASN A 1 106 ? 1.403 -15.035 20.493 1.00 79.12 106 ASN A CA 1
ATOM 800 C C . ASN A 1 106 ? 2.596 -15.374 21.394 1.00 79.12 106 ASN A C 1
ATOM 802 O O . ASN A 1 106 ? 2.927 -16.542 21.571 1.00 79.12 106 ASN A O 1
ATOM 806 N N . SER A 1 107 ? 3.242 -14.366 21.981 1.00 68.06 107 SER A N 1
ATOM 807 C CA . SER A 1 107 ? 4.415 -14.542 22.845 1.00 68.06 107 SER A CA 1
ATOM 808 C C . SER A 1 107 ? 4.140 -15.465 24.034 1.00 68.06 107 SER A C 1
ATOM 810 O O . SER A 1 107 ? 5.035 -16.185 24.455 1.00 68.06 107 SER A O 1
ATOM 812 N N . HIS A 1 108 ? 2.892 -15.540 24.502 1.00 70.38 108 HIS A N 1
ATOM 813 C CA . HIS A 1 108 ? 2.434 -16.484 25.526 1.00 70.38 108 HIS A CA 1
ATOM 814 C C . HIS A 1 108 ? 2.517 -17.971 25.113 1.00 70.38 108 HIS A C 1
ATOM 816 O O . HIS A 1 108 ? 2.526 -18.830 25.984 1.00 70.38 108 HIS A O 1
ATOM 822 N N . LEU A 1 109 ? 2.586 -18.294 23.814 1.00 68.12 109 LEU A N 1
ATOM 823 C CA . LEU A 1 109 ? 2.834 -19.658 23.318 1.00 68.12 109 LEU A CA 1
ATOM 824 C C . LEU A 1 109 ? 4.330 -20.014 23.292 1.00 68.12 109 LEU A C 1
ATOM 826 O O . LEU A 1 109 ? 4.677 -21.186 23.174 1.00 68.12 109 LEU A O 1
ATOM 830 N N . PHE A 1 110 ? 5.208 -19.008 23.367 1.00 64.94 110 PHE A N 1
ATOM 831 C CA . PHE A 1 110 ? 6.666 -19.155 23.283 1.00 64.94 110 PHE A CA 1
ATOM 832 C C . PHE A 1 110 ? 7.382 -18.836 24.604 1.00 64.94 110 PHE A C 1
ATOM 834 O O . PHE A 1 110 ? 8.527 -19.237 24.790 1.00 64.94 110 PHE A O 1
ATOM 841 N N . ALA A 1 111 ? 6.715 -18.131 25.517 1.00 61.22 111 ALA A N 1
ATOM 842 C CA . ALA A 1 111 ? 7.113 -17.952 26.904 1.00 61.22 111 ALA A CA 1
ATOM 843 C C . ALA A 1 111 ? 6.622 -19.159 27.720 1.00 61.22 111 ALA A C 1
ATOM 845 O O . ALA A 1 111 ? 5.584 -19.094 28.376 1.00 61.22 111 ALA A O 1
ATOM 846 N N . GLY A 1 112 ? 7.339 -20.278 27.591 1.00 50.88 112 GLY A N 1
ATOM 847 C CA . GLY A 1 112 ? 7.311 -21.360 28.578 1.00 50.88 112 GLY A CA 1
ATOM 848 C C . GLY A 1 112 ? 8.079 -20.973 29.833 1.00 50.88 112 GLY A C 1
ATOM 849 O O . GLY A 1 112 ? 9.102 -20.263 29.688 1.00 50.88 112 GLY A O 1
#

Radius of gyration: 18.02 Å; Cα contacts (8 Å, |Δi|>4): 45; chains: 1; bounding box: 37×33×58 Å

Mean predicted aligned error: 12.19 Å

pLDDT: mean 71.38, std 10.39, range [44.44, 87.81]

Sequence (112 aa):
MTYLKTSGIDILPVNIAILAVGIVDLSTTLFWVRTGQATELNPIMAAFLGAGTLPFVLAKLCTLAAYVTVTEWYRRKRGAGFARMAGNFTVTAYLSIYAVSFASVNSHLFAG

Secondary structure (DSSP, 8-state):
------TT----HHHHHHHHHHHHHHHHHHHHHHTTS----SHHHHHHHHT-HHHHHHHHHHHHHHHHHHHHHHHHHH-HHHHHHHHHHHHHHHHHHHHHHHHHHTGGGT--

Foldseek 3Di:
DDFPPDPDDRQPPVLVVLVVVLVVVLVVVVVCVVVVNDQDPPVVLNVLVVVHSVSNVVVSVVVSCVVSVCVVVCVVPPDDDVVVVVVVVVVVVVVVVVVVVCCVVVVVVVVD